Protein AF-A0A0J9VB59-F1 (afdb_monomer)

Mean predicted aligned error: 10.28 Å

Structure (mmCIF, N/CA/C/O backbone):
data_AF-A0A0J9VB59-F1
#
_entry.id   AF-A0A0J9VB59-F1
#
loop_
_atom_site.group_PDB
_atom_site.id
_atom_site.type_symbol
_atom_site.label_atom_id
_atom_site.label_alt_id
_atom_site.label_comp_id
_atom_site.label_asym_id
_atom_site.label_entity_id
_atom_site.label_seq_id
_atom_site.pdbx_PDB_ins_code
_atom_site.Cartn_x
_atom_site.Cartn_y
_atom_site.Cartn_z
_atom_site.occupancy
_atom_site.B_iso_or_equiv
_atom_site.auth_seq_id
_atom_site.auth_comp_id
_atom_site.auth_asym_id
_atom_site.auth_atom_id
_atom_site.pdbx_PDB_model_num
ATOM 1 N N . MET A 1 1 ? -8.314 -11.192 -11.946 1.00 61.06 1 MET A N 1
ATOM 2 C CA . MET A 1 1 ? -6.953 -11.743 -12.133 1.00 61.06 1 MET A CA 1
ATOM 3 C C . MET A 1 1 ? -6.077 -10.877 -13.044 1.00 61.06 1 MET A C 1
ATOM 5 O O . MET A 1 1 ? -5.009 -10.470 -12.607 1.00 61.06 1 MET A O 1
ATOM 9 N N . ASP A 1 2 ? -6.529 -10.524 -14.252 1.00 74.19 2 ASP A N 1
ATOM 10 C CA . ASP A 1 2 ? -5.706 -9.836 -15.275 1.00 74.19 2 ASP A CA 1
ATOM 11 C C . ASP A 1 2 ? -5.083 -8.503 -14.822 1.00 74.19 2 ASP A C 1
ATOM 13 O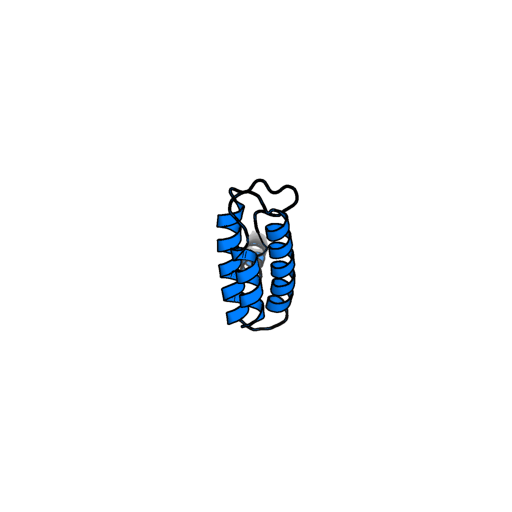 O . ASP A 1 2 ? -3.916 -8.232 -15.088 1.00 74.19 2 ASP A O 1
ATOM 17 N N . LYS A 1 3 ? -5.814 -7.711 -14.030 1.00 72.88 3 LYS A N 1
ATOM 18 C CA . LYS A 1 3 ? -5.335 -6.420 -13.500 1.00 72.88 3 LYS A CA 1
ATOM 19 C C . LYS A 1 3 ? -4.080 -6.555 -12.622 1.00 72.88 3 LYS A C 1
ATOM 21 O O . LYS A 1 3 ? -3.153 -5.757 -12.736 1.00 72.88 3 LYS A O 1
ATOM 26 N N . LEU A 1 4 ? -4.035 -7.580 -11.765 1.00 81.12 4 LEU A N 1
ATOM 27 C CA . LEU A 1 4 ? -2.879 -7.879 -10.907 1.00 81.12 4 LEU A CA 1
ATOM 28 C C . LEU A 1 4 ? -1.683 -8.349 -11.737 1.00 81.12 4 LE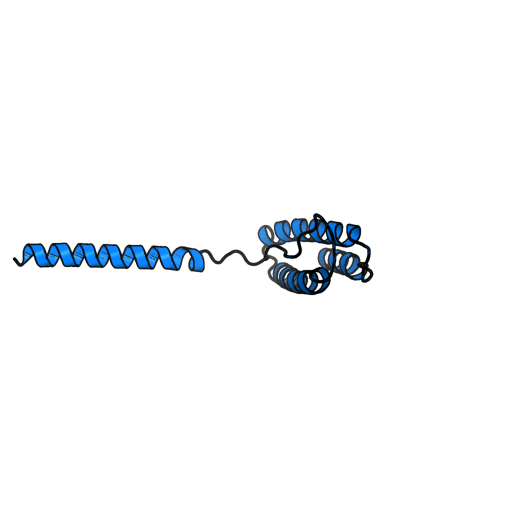U A C 1
ATOM 30 O O . LEU A 1 4 ? -0.550 -7.981 -11.437 1.00 81.12 4 LEU A O 1
ATOM 34 N N . ILE A 1 5 ? -1.931 -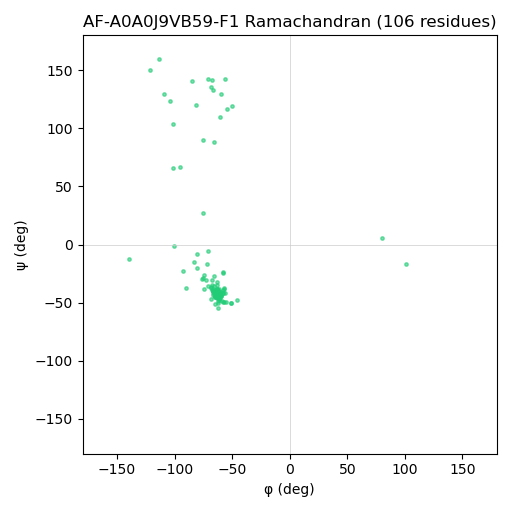9.117 -12.801 1.00 82.69 5 ILE A N 1
ATOM 35 C CA . ILE A 1 5 ? -0.882 -9.594 -13.708 1.00 82.69 5 ILE A CA 1
ATOM 36 C C . ILE A 1 5 ? -0.149 -8.409 -14.343 1.00 82.69 5 ILE A C 1
ATOM 38 O O . ILE A 1 5 ? 1.081 -8.403 -14.364 1.00 82.69 5 ILE A O 1
ATOM 42 N N . ASP A 1 6 ? -0.876 -7.390 -14.799 1.00 80.44 6 ASP A N 1
ATOM 43 C CA . ASP A 1 6 ? -0.265 -6.202 -15.401 1.00 80.44 6 ASP A CA 1
ATOM 44 C C . ASP A 1 6 ? 0.547 -5.389 -14.384 1.00 80.44 6 ASP A C 1
ATOM 46 O O . ASP A 1 6 ? 1.671 -4.988 -14.687 1.00 80.44 6 ASP A O 1
ATOM 50 N N . LEU A 1 7 ? 0.053 -5.240 -13.146 1.00 84.44 7 LEU A N 1
ATOM 51 C CA . LEU A 1 7 ? 0.804 -4.587 -12.064 1.00 84.44 7 LEU A CA 1
ATOM 52 C C . LEU A 1 7 ? 2.139 -5.291 -11.796 1.00 84.44 7 LEU A C 1
ATOM 54 O O . LEU A 1 7 ? 3.190 -4.654 -11.737 1.00 84.44 7 LEU A O 1
ATOM 58 N N . TYR A 1 8 ? 2.100 -6.618 -11.650 1.00 85.19 8 TYR A N 1
ATOM 59 C CA . TYR A 1 8 ? 3.289 -7.417 -11.372 1.00 85.19 8 TYR A CA 1
ATOM 60 C C . TYR A 1 8 ? 4.266 -7.443 -12.550 1.00 85.19 8 TYR A C 1
ATOM 62 O O . TYR A 1 8 ? 5.473 -7.437 -12.319 1.00 85.19 8 TYR A O 1
ATOM 70 N N . LYS A 1 9 ? 3.784 -7.426 -13.798 1.00 83.62 9 LYS A N 1
ATOM 71 C CA . LYS A 1 9 ? 4.645 -7.289 -14.983 1.00 83.62 9 LYS A CA 1
ATOM 72 C C . LYS A 1 9 ? 5.392 -5.956 -14.969 1.00 83.62 9 LYS A C 1
ATOM 74 O O . LYS A 1 9 ? 6.620 -5.963 -14.973 1.00 83.62 9 LYS A O 1
ATOM 79 N N . THR A 1 10 ? 4.676 -4.835 -14.843 1.00 78.88 10 THR A N 1
ATOM 80 C CA . THR A 1 10 ? 5.292 -3.497 -14.778 1.00 78.88 10 THR A CA 1
ATOM 81 C C . THR A 1 10 ? 6.275 -3.379 -13.613 1.00 78.88 10 THR A C 1
ATOM 83 O O . THR A 1 10 ? 7.346 -2.794 -13.759 1.00 78.88 10 THR A O 1
ATOM 86 N N . PHE A 1 11 ? 5.945 -3.968 -12.462 1.00 82.62 11 PHE A N 1
ATOM 87 C CA . PHE A 1 11 ? 6.828 -3.994 -11.301 1.00 82.62 11 PHE A CA 1
ATOM 88 C C . PHE A 1 11 ? 8.090 -4.835 -11.530 1.00 82.62 11 PHE A C 1
ATOM 90 O O . PHE A 1 11 ? 9.185 -4.443 -11.131 1.00 82.62 11 PHE A O 1
ATOM 97 N N . ASN A 1 12 ? 7.969 -5.995 -12.174 1.00 82.44 12 ASN A N 1
ATOM 98 C CA . ASN A 1 12 ? 9.106 -6.867 -12.461 1.00 82.44 12 ASN A CA 1
ATOM 99 C C . ASN A 1 12 ? 10.070 -6.254 -13.481 1.00 82.44 12 ASN A C 1
ATOM 101 O O . ASN A 1 12 ? 11.279 -6.443 -13.337 1.00 82.44 12 ASN A O 1
ATOM 105 N N . ASP A 1 13 ? 9.558 -5.437 -14.402 1.00 77.25 13 ASP A N 1
ATOM 106 C CA . ASP A 1 13 ? 10.347 -4.690 -15.388 1.00 77.25 13 ASP A CA 1
ATOM 107 C C . ASP A 1 13 ? 11.163 -3.529 -14.788 1.00 77.25 13 ASP A C 1
ATOM 109 O O . ASP A 1 13 ? 11.994 -2.930 -15.482 1.00 77.25 13 ASP A O 1
ATOM 113 N N . ILE A 1 14 ? 11.001 -3.228 -13.490 1.00 74.25 14 ILE A N 1
ATOM 114 C CA . ILE A 1 14 ? 11.882 -2.309 -12.756 1.00 74.25 14 ILE A CA 1
ATOM 115 C C . ILE A 1 14 ? 13.278 -2.945 -12.672 1.00 74.25 14 ILE A C 1
ATOM 117 O O . ILE A 1 14 ? 13.617 -3.664 -11.726 1.00 74.25 14 ILE A O 1
ATOM 121 N N . LYS A 1 15 ? 14.116 -2.688 -13.678 1.00 65.56 15 LYS A N 1
ATOM 122 C CA . LYS A 1 15 ? 15.536 -3.040 -13.632 1.00 65.56 15 LYS A CA 1
ATOM 123 C C . LYS A 1 15 ? 16.176 -2.328 -12.443 1.00 65.56 15 LYS A C 1
ATOM 125 O O . LYS A 1 15 ? 15.997 -1.123 -12.264 1.00 65.56 15 LYS A O 1
ATOM 130 N N . SER A 1 16 ? 16.895 -3.103 -11.632 1.00 58.91 16 SER A N 1
ATOM 131 C CA . SER A 1 16 ? 17.651 -2.612 -10.481 1.00 58.91 16 SER A CA 1
ATOM 132 C C . SER A 1 16 ? 18.521 -1.428 -10.917 1.00 58.91 16 SER A C 1
ATOM 134 O O . SER A 1 16 ? 19.379 -1.602 -11.775 1.00 58.91 16 SER A O 1
ATOM 136 N N . ASN A 1 17 ? 18.273 -0.264 -10.311 1.00 54.41 17 ASN A N 1
ATOM 137 C CA . ASN A 1 17 ? 19.043 0.992 -10.323 1.00 54.41 17 ASN A CA 1
ATOM 138 C C . ASN A 1 17 ? 18.641 2.178 -11.213 1.00 54.41 17 ASN A C 1
ATOM 140 O O . ASN A 1 17 ? 19.099 3.264 -10.876 1.00 54.41 17 ASN A O 1
ATOM 144 N N . GLU A 1 18 ? 17.803 2.088 -12.255 1.00 61.66 18 GLU A N 1
ATOM 145 C CA . GLU A 1 18 ? 17.708 3.258 -13.173 1.00 61.66 18 GLU A CA 1
ATOM 146 C C . GLU A 1 18 ? 16.321 3.651 -13.690 1.00 61.66 18 GLU A C 1
ATOM 148 O O . GLU A 1 18 ? 16.165 4.755 -14.211 1.00 61.66 18 GLU A O 1
ATOM 153 N N . ASN A 1 19 ? 15.280 2.829 -13.530 1.00 74.06 19 ASN A N 1
ATOM 154 C CA . ASN A 1 19 ? 14.016 3.117 -14.214 1.00 74.06 19 ASN A CA 1
ATOM 155 C C . ASN A 1 19 ? 12.944 3.750 -13.315 1.00 74.06 19 ASN A C 1
ATOM 157 O O . ASN A 1 19 ? 11.886 3.168 -13.077 1.00 74.06 19 ASN A O 1
ATOM 161 N N . CYS A 1 20 ? 13.197 4.974 -12.842 1.00 82.62 20 CYS A N 1
ATOM 162 C CA . CYS A 1 20 ? 12.225 5.750 -12.058 1.00 82.62 20 CYS A CA 1
ATOM 163 C C . CYS A 1 20 ? 10.901 5.997 -12.798 1.00 82.62 20 CYS A C 1
ATOM 165 O O . CYS A 1 20 ? 9.861 6.171 -12.163 1.00 82.62 20 CYS A O 1
ATOM 167 N N . ASN A 1 21 ? 10.913 5.944 -14.133 1.00 85.38 21 ASN A N 1
ATOM 168 C CA . ASN A 1 21 ? 9.699 6.010 -14.937 1.00 85.38 21 ASN A CA 1
ATOM 169 C C . ASN A 1 21 ? 8.806 4.773 -14.724 1.00 85.38 21 ASN A C 1
ATOM 171 O O . ASN A 1 21 ? 7.605 4.917 -14.513 1.00 85.38 21 ASN A O 1
ATOM 175 N N . CYS A 1 22 ? 9.386 3.566 -14.678 1.00 83.00 22 CYS A N 1
ATOM 176 C CA . CYS A 1 22 ? 8.637 2.350 -14.339 1.00 83.00 22 CYS A CA 1
ATOM 177 C C . CYS A 1 22 ? 8.075 2.400 -12.918 1.00 83.00 22 CYS A C 1
ATOM 179 O O . CYS A 1 22 ? 6.940 1.987 -12.698 1.00 83.00 22 CYS A O 1
ATOM 181 N N . VAL A 1 23 ? 8.831 2.947 -11.961 1.00 87.06 23 VAL A N 1
ATOM 182 C CA . VAL A 1 23 ? 8.337 3.106 -10.586 1.00 87.06 23 VAL A CA 1
ATOM 183 C C . VAL A 1 23 ? 7.138 4.065 -10.552 1.00 87.06 23 VAL A C 1
ATOM 185 O O . VAL A 1 23 ? 6.110 3.738 -9.967 1.00 87.06 23 VAL A O 1
ATOM 188 N N . SER A 1 24 ? 7.213 5.198 -11.254 1.00 89.31 24 SER A N 1
ATOM 189 C CA . SER A 1 24 ? 6.101 6.154 -11.374 1.00 89.31 24 SER A CA 1
ATOM 190 C C . SER A 1 24 ? 4.852 5.542 -12.033 1.00 89.31 24 SER A C 1
ATOM 192 O O . SER A 1 24 ? 3.726 5.706 -11.549 1.00 89.31 24 SER A O 1
ATOM 194 N N . GLN A 1 25 ? 5.033 4.760 -13.100 1.00 89.00 25 GLN A N 1
ATOM 195 C CA . GLN A 1 25 ? 3.939 4.015 -13.734 1.00 89.00 25 GLN A CA 1
ATOM 196 C C . GLN A 1 25 ? 3.324 2.988 -12.779 1.00 89.00 25 GLN A C 1
ATOM 198 O O . GLN A 1 25 ? 2.102 2.863 -12.707 1.00 89.00 25 GLN A O 1
ATOM 203 N N . CYS A 1 26 ? 4.158 2.305 -11.997 1.00 90.00 26 CYS A N 1
ATOM 204 C CA . CYS A 1 26 ? 3.716 1.350 -10.994 1.00 90.00 26 CYS A CA 1
ATOM 205 C C . CYS A 1 26 ? 2.849 2.013 -9.911 1.00 90.00 26 CYS A C 1
ATOM 207 O O . CYS A 1 26 ? 1.790 1.487 -9.576 1.00 90.00 26 CYS A O 1
ATOM 209 N N . VAL A 1 27 ? 3.246 3.192 -9.416 1.00 92.44 27 VAL A N 1
ATOM 210 C CA . VAL A 1 27 ? 2.445 4.000 -8.474 1.00 92.44 27 VAL A CA 1
ATOM 211 C C . VAL A 1 27 ? 1.105 4.392 -9.095 1.00 92.44 27 VAL A C 1
ATOM 213 O O . VAL A 1 27 ? 0.059 4.285 -8.459 1.00 92.44 27 VAL A O 1
ATOM 216 N N . THR A 1 28 ? 1.121 4.816 -10.359 1.00 93.25 28 THR A N 1
ATOM 217 C CA . THR A 1 28 ? -0.093 5.221 -11.080 1.00 93.25 28 THR A CA 1
ATOM 218 C C . THR A 1 28 ? -1.084 4.061 -11.209 1.00 93.25 28 THR A C 1
ATOM 220 O O . THR A 1 28 ? -2.270 4.220 -10.913 1.00 93.25 28 THR A O 1
ATOM 223 N N . LEU A 1 29 ? -0.599 2.879 -11.606 1.00 92.56 29 LEU A N 1
ATOM 224 C CA . LEU A 1 29 ? -1.411 1.664 -11.695 1.00 92.56 29 LEU A CA 1
ATOM 225 C C . LEU A 1 29 ? -1.946 1.249 -10.324 1.00 92.56 29 LEU A C 1
ATOM 227 O O . LEU A 1 29 ? -3.143 0.992 -10.191 1.00 92.56 29 LEU A O 1
ATOM 231 N N . TYR A 1 30 ? -1.087 1.256 -9.302 1.00 94.25 30 TYR A N 1
ATOM 232 C CA . TYR A 1 30 ? -1.476 0.946 -7.931 1.00 94.25 30 TYR A CA 1
ATOM 233 C C . TYR A 1 30 ? -2.627 1.837 -7.453 1.00 94.25 30 TYR A C 1
ATOM 235 O O . TYR A 1 30 ? -3.640 1.325 -6.991 1.00 94.25 30 TYR A O 1
ATOM 243 N N . ASN A 1 31 ? -2.529 3.156 -7.633 1.00 93.81 31 ASN A N 1
ATOM 244 C CA . ASN A 1 31 ? -3.556 4.101 -7.184 1.00 93.81 31 ASN A CA 1
ATOM 245 C C . ASN A 1 31 ? -4.905 3.899 -7.891 1.00 93.81 31 ASN A C 1
ATOM 247 O O . ASN A 1 31 ? -5.965 4.061 -7.285 1.00 93.81 31 ASN A O 1
ATOM 251 N N . ASN A 1 32 ? -4.893 3.522 -9.171 1.00 92.62 32 ASN A N 1
ATOM 252 C CA . ASN A 1 32 ? -6.122 3.177 -9.887 1.00 92.62 32 ASN A CA 1
ATOM 253 C C . ASN A 1 32 ? -6.748 1.889 -9.336 1.00 92.62 32 ASN A C 1
ATOM 255 O O . ASN A 1 32 ? -7.966 1.800 -9.186 1.00 92.62 32 ASN A O 1
ATOM 259 N N . TYR A 1 33 ? -5.919 0.906 -8.994 1.00 91.94 33 TYR A N 1
ATOM 260 C CA . TYR A 1 33 ? -6.354 -0.357 -8.407 1.00 91.94 33 TYR A CA 1
ATOM 261 C C . TYR A 1 33 ? -6.798 -0.217 -6.953 1.00 91.94 33 TYR A C 1
ATOM 263 O O . TYR A 1 33 ? -7.742 -0.890 -6.554 1.00 91.94 33 TYR A O 1
ATOM 271 N N . LEU A 1 34 ? -6.226 0.719 -6.201 1.00 92.00 34 LEU A N 1
ATOM 272 C CA . LEU A 1 34 ? -6.671 1.070 -4.857 1.00 92.00 34 LEU A CA 1
ATOM 273 C C . LEU A 1 34 ? -8.108 1.607 -4.877 1.00 92.00 34 LEU A C 1
ATOM 275 O O . LEU A 1 34 ? -8.954 1.148 -4.115 1.00 92.00 34 LEU A O 1
ATOM 279 N N . LYS A 1 35 ? -8.422 2.507 -5.819 1.00 90.25 35 LYS A N 1
ATOM 280 C CA . LYS A 1 35 ? -9.797 2.995 -6.024 1.00 90.25 35 LYS A CA 1
ATOM 281 C C . LYS A 1 35 ? -10.761 1.859 -6.359 1.00 90.25 35 LYS A C 1
ATOM 283 O O . LYS A 1 35 ? -11.880 1.849 -5.860 1.00 90.25 35 LYS A O 1
ATOM 288 N N . LEU A 1 36 ? -10.337 0.907 -7.192 1.00 88.44 36 LEU A N 1
ATOM 289 C CA . LEU A 1 36 ? -11.146 -0.273 -7.497 1.00 88.44 36 LEU A CA 1
ATOM 290 C C . LEU A 1 36 ? -11.344 -1.151 -6.264 1.00 88.44 36 LEU A C 1
ATOM 292 O O . LEU A 1 36 ? -12.473 -1.519 -5.999 1.00 88.44 36 LEU A O 1
ATOM 296 N N . C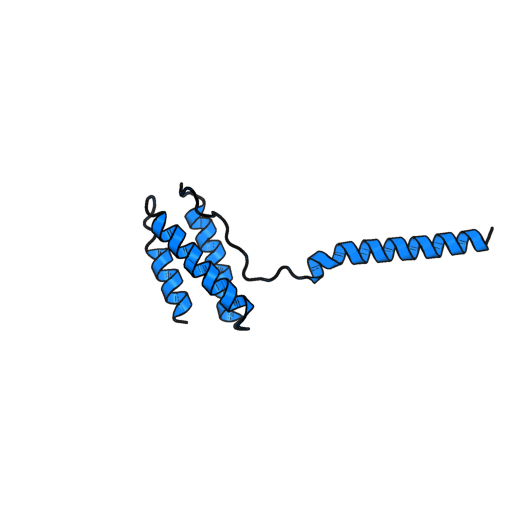YS A 1 37 ? -10.298 -1.424 -5.488 1.00 89.19 37 CYS A N 1
ATOM 297 C CA . CYS A 1 37 ? -10.400 -2.180 -4.241 1.00 89.19 37 CYS A CA 1
ATOM 298 C C . CYS A 1 37 ? -11.380 -1.531 -3.242 1.00 89.19 37 CYS A C 1
ATOM 300 O O . CYS A 1 37 ? -12.147 -2.219 -2.580 1.00 89.19 37 CYS A O 1
ATOM 302 N N . HIS A 1 38 ? -11.404 -0.200 -3.148 1.00 85.75 38 HIS A N 1
ATOM 303 C CA . HIS A 1 38 ? -12.349 0.490 -2.265 1.00 85.75 38 HIS A CA 1
ATOM 304 C C . HIS A 1 38 ? -13.794 0.498 -2.798 1.00 85.75 38 HIS A C 1
ATOM 306 O O . HIS A 1 38 ? -14.732 0.591 -2.006 1.00 85.75 38 HIS A O 1
ATOM 312 N N . ASN A 1 39 ? -13.986 0.402 -4.117 1.00 83.88 39 ASN A N 1
ATOM 313 C CA . ASN A 1 39 ? -15.307 0.412 -4.754 1.00 83.88 39 ASN A CA 1
ATOM 314 C C . ASN A 1 39 ? -15.911 -0.992 -4.911 1.00 83.88 39 ASN A C 1
ATOM 316 O O . ASN A 1 39 ? -17.123 -1.164 -4.789 1.00 83.88 39 ASN A O 1
ATOM 320 N N . ASP A 1 40 ? -15.073 -1.978 -5.209 1.00 70.38 40 ASP A N 1
ATOM 321 C CA . ASP A 1 40 ? -15.431 -3.363 -5.485 1.00 70.38 40 ASP A CA 1
ATOM 322 C C . ASP A 1 40 ? -15.087 -4.200 -4.251 1.00 70.38 40 ASP A C 1
ATOM 324 O O . ASP A 1 40 ? -13.947 -4.208 -3.796 1.00 70.38 40 ASP A O 1
ATOM 328 N N . LYS A 1 41 ? -16.053 -4.928 -3.681 1.00 67.38 41 LYS A N 1
ATOM 329 C CA . LYS A 1 41 ? -15.849 -5.712 -2.442 1.00 67.38 41 LYS A CA 1
ATOM 330 C C . LYS A 1 41 ? -15.047 -7.008 -2.661 1.00 67.38 41 LYS A C 1
ATOM 332 O O . LYS A 1 41 ? -15.229 -7.974 -1.919 1.00 67.38 41 LYS A O 1
ATOM 337 N N . ASP A 1 42 ? -14.183 -7.049 -3.671 1.00 84.56 42 ASP A N 1
ATOM 338 C CA . ASP A 1 42 ? -13.296 -8.179 -3.937 1.00 84.56 42 ASP A CA 1
ATOM 339 C C . ASP A 1 42 ? -12.146 -8.180 -2.919 1.00 84.56 42 ASP A C 1
ATOM 341 O O . ASP A 1 42 ? -11.091 -7.563 -3.092 1.00 84.56 42 ASP A O 1
ATOM 345 N N . GLN A 1 43 ? -12.387 -8.871 -1.805 1.00 84.44 43 GLN A N 1
ATOM 346 C CA . GLN A 1 43 ? -11.434 -8.976 -0.705 1.00 84.44 43 GLN A CA 1
ATOM 347 C C . GLN A 1 43 ? -10.141 -9.686 -1.117 1.00 84.44 43 GLN A C 1
ATOM 349 O O . GLN A 1 43 ? -9.081 -9.359 -0.586 1.00 84.44 43 GLN A O 1
ATOM 354 N N . GLU A 1 44 ? -10.201 -10.644 -2.044 1.00 87.19 44 GLU A N 1
ATOM 355 C CA . GLU A 1 44 ? -9.014 -11.358 -2.516 1.00 87.19 44 GLU A CA 1
ATOM 356 C C . GLU A 1 44 ? -8.112 -10.411 -3.311 1.00 87.19 44 GLU A C 1
ATOM 358 O O . GLU A 1 44 ? -6.918 -10.299 -3.021 1.00 87.19 44 GLU A O 1
ATOM 363 N N . PHE A 1 45 ? -8.704 -9.644 -4.228 1.00 89.56 45 PHE A N 1
ATOM 364 C CA . PHE A 1 45 ? -8.007 -8.605 -4.975 1.00 89.56 45 PHE A CA 1
ATOM 365 C C . PHE A 1 45 ? -7.353 -7.568 -4.053 1.00 89.56 45 PHE A C 1
ATOM 367 O O . PHE A 1 45 ? -6.162 -7.283 -4.193 1.00 89.56 45 PHE A O 1
ATOM 374 N N . CYS A 1 46 ? -8.105 -7.032 -3.089 1.00 90.50 46 CYS A N 1
ATOM 375 C CA . CYS A 1 46 ? -7.592 -6.068 -2.116 1.00 90.50 46 CYS A CA 1
ATOM 376 C C . CYS A 1 46 ? -6.432 -6.633 -1.288 1.00 90.50 46 CYS A C 1
ATOM 378 O O . CYS A 1 46 ? -5.418 -5.964 -1.102 1.00 90.50 46 CYS A O 1
ATOM 380 N N . ASN A 1 47 ? -6.544 -7.879 -0.822 1.00 90.94 47 ASN A N 1
ATOM 381 C CA . ASN A 1 47 ? -5.498 -8.524 -0.032 1.00 90.94 47 ASN A CA 1
ATOM 382 C C . ASN A 1 47 ? -4.207 -8.726 -0.833 1.00 90.94 47 ASN A C 1
ATOM 384 O O . ASN A 1 47 ? -3.114 -8.531 -0.298 1.00 90.94 47 ASN A O 1
ATOM 388 N N . GLU A 1 48 ? -4.310 -9.095 -2.108 1.00 92.12 48 GLU A N 1
ATOM 389 C CA . GLU A 1 48 ? -3.139 -9.215 -2.979 1.00 92.12 48 GLU A CA 1
ATOM 390 C C . GLU A 1 48 ? -2.530 -7.853 -3.330 1.00 92.12 48 GLU A C 1
ATOM 392 O O . GLU A 1 48 ? -1.304 -7.720 -3.381 1.00 92.12 48 GLU A O 1
ATOM 397 N N . LEU A 1 49 ? -3.356 -6.819 -3.495 1.00 93.62 49 LEU A N 1
ATOM 398 C CA . LEU A 1 49 ? -2.885 -5.448 -3.677 1.00 93.62 49 LEU A CA 1
ATOM 399 C C . LEU A 1 49 ? -2.181 -4.916 -2.408 1.00 93.62 49 LEU A C 1
ATOM 401 O O . LEU A 1 49 ? -1.141 -4.268 -2.516 1.00 93.62 49 LEU A O 1
ATOM 405 N N . GLU A 1 50 ? -2.641 -5.284 -1.207 1.00 93.81 50 GLU A N 1
ATOM 406 C CA . GLU A 1 50 ? -1.929 -4.994 0.049 1.00 93.81 50 GLU A CA 1
ATOM 407 C C . GLU A 1 50 ? -0.569 -5.692 0.113 1.00 93.81 50 GLU A C 1
ATOM 409 O O . GLU A 1 50 ? 0.428 -5.110 0.534 1.00 93.81 50 GLU A O 1
ATOM 414 N N . ARG A 1 51 ? -0.495 -6.955 -0.316 1.00 93.69 51 ARG A N 1
ATOM 415 C CA . ARG A 1 51 ? 0.779 -7.688 -0.384 1.00 93.69 51 ARG A CA 1
ATOM 416 C C . ARG A 1 51 ? 1.737 -7.041 -1.374 1.00 93.69 51 ARG A C 1
ATOM 418 O O . ARG A 1 51 ? 2.939 -6.984 -1.117 1.00 93.69 51 ARG A O 1
ATOM 425 N N . PHE A 1 52 ? 1.211 -6.552 -2.494 1.00 93.88 52 PHE A N 1
ATOM 426 C CA . PHE A 1 52 ? 1.990 -5.823 -3.482 1.00 93.88 52 PHE A CA 1
ATOM 427 C C . PHE A 1 52 ? 2.618 -4.558 -2.889 1.00 93.88 52 PHE A C 1
ATOM 429 O O . PHE A 1 52 ? 3.801 -4.313 -3.125 1.00 93.88 52 PHE A O 1
ATOM 436 N N . ARG A 1 53 ? 1.872 -3.798 -2.076 1.00 94.38 53 ARG A N 1
ATOM 437 C CA . ARG A 1 53 ? 2.384 -2.598 -1.399 1.00 94.38 53 ARG A CA 1
ATOM 438 C C . ARG A 1 53 ? 3.689 -2.866 -0.656 1.00 94.38 53 ARG A C 1
ATOM 440 O O . ARG A 1 53 ? 4.669 -2.170 -0.895 1.00 94.38 53 ARG A O 1
ATOM 447 N N . TYR A 1 54 ? 3.738 -3.914 0.164 1.00 93.00 54 TYR A N 1
ATOM 448 C CA . TYR A 1 54 ? 4.958 -4.261 0.900 1.00 93.00 54 TYR A CA 1
ATOM 449 C C . TYR A 1 54 ? 6.139 -4.591 -0.023 1.00 93.00 54 TYR A C 1
ATOM 451 O O . TYR A 1 54 ? 7.261 -4.166 0.240 1.00 93.00 54 TYR A O 1
ATOM 459 N N . LYS A 1 55 ? 5.897 -5.302 -1.135 1.00 91.69 55 LYS A N 1
ATOM 460 C CA . LYS A 1 55 ? 6.943 -5.604 -2.131 1.00 91.69 55 LYS A CA 1
ATOM 461 C C . LYS A 1 55 ? 7.465 -4.338 -2.809 1.00 91.69 55 LYS A C 1
ATOM 463 O O . LYS A 1 55 ? 8.662 -4.227 -3.062 1.00 91.69 55 LYS A O 1
ATOM 468 N N . TYR A 1 56 ? 6.570 -3.404 -3.124 1.00 91.69 56 TYR A N 1
ATOM 469 C CA . TYR A 1 56 ? 6.941 -2.117 -3.699 1.00 91.69 56 TYR A CA 1
ATOM 470 C C . TYR A 1 56 ? 7.830 -1.324 -2.740 1.00 91.69 56 TYR A C 1
ATOM 472 O O . TYR A 1 56 ? 8.905 -0.882 -3.138 1.00 91.69 56 TYR A O 1
ATOM 480 N N . GLU A 1 57 ? 7.410 -1.188 -1.482 1.00 91.69 57 GLU A N 1
ATOM 481 C CA . GLU A 1 57 ? 8.127 -0.417 -0.462 1.00 91.69 57 GLU A CA 1
ATOM 482 C C . GLU A 1 57 ? 9.544 -0.961 -0.234 1.00 91.69 57 GLU A C 1
ATOM 484 O O . GLU A 1 57 ? 10.504 -0.190 -0.249 1.00 91.69 57 GLU A O 1
ATOM 489 N N . ASP A 1 58 ? 9.691 -2.285 -0.133 1.00 90.19 58 ASP A N 1
ATOM 490 C CA . ASP A 1 58 ? 10.987 -2.961 0.012 1.00 90.19 58 ASP A CA 1
ATOM 491 C C . ASP A 1 58 ? 11.924 -2.688 -1.179 1.00 90.19 58 ASP A C 1
ATOM 493 O O . ASP A 1 58 ? 13.083 -2.304 -1.010 1.00 90.19 58 ASP A O 1
ATOM 497 N N . ARG A 1 59 ? 11.403 -2.795 -2.408 1.00 86.50 59 ARG A N 1
ATOM 498 C CA . ARG A 1 59 ? 12.205 -2.625 -3.630 1.00 86.50 59 ARG A CA 1
ATOM 499 C C . ARG A 1 59 ? 12.532 -1.166 -3.946 1.00 86.50 59 ARG A C 1
ATOM 501 O O . ARG A 1 59 ? 13.556 -0.901 -4.574 1.00 86.50 59 ARG A O 1
ATOM 508 N N . VAL A 1 60 ? 11.673 -0.223 -3.557 1.00 85.69 60 VAL A N 1
ATOM 509 C CA . VAL A 1 60 ? 11.824 1.212 -3.863 1.00 85.69 60 VAL A CA 1
ATOM 510 C C . VAL A 1 60 ? 12.561 1.969 -2.759 1.00 85.69 60 VAL A C 1
ATOM 512 O O . VAL A 1 60 ? 13.190 2.986 -3.052 1.00 85.69 60 VAL A O 1
ATOM 515 N N . ALA A 1 61 ? 12.582 1.464 -1.521 1.00 84.44 61 ALA A N 1
ATOM 516 C CA . ALA A 1 61 ? 13.366 2.032 -0.423 1.00 84.44 61 ALA A CA 1
ATOM 517 C C . ALA A 1 61 ? 14.822 2.399 -0.801 1.00 84.44 61 ALA A C 1
ATOM 519 O O . ALA A 1 61 ? 15.216 3.542 -0.508 1.00 84.44 61 ALA A O 1
ATOM 520 N N . PRO A 1 62 ? 15.600 1.522 -1.481 1.00 83.75 62 PRO A N 1
ATOM 521 C CA . PRO A 1 62 ? 16.979 1.817 -1.876 1.00 83.75 62 PRO A CA 1
ATOM 522 C C . PRO A 1 62 ? 17.116 2.681 -3.144 1.00 83.75 62 PRO A C 1
ATOM 524 O O . PRO A 1 62 ? 18.229 3.088 -3.468 1.00 83.75 62 PRO A O 1
ATOM 527 N N . LEU A 1 63 ? 16.033 2.969 -3.881 1.00 83.81 63 LEU A N 1
ATOM 528 C CA . LEU A 1 63 ? 16.098 3.714 -5.144 1.00 83.81 63 LEU A CA 1
ATOM 529 C C . LEU A 1 63 ? 16.096 5.235 -4.917 1.00 83.81 63 LEU A C 1
ATOM 531 O O . LEU A 1 63 ? 15.339 5.773 -4.105 1.00 83.81 63 LEU A O 1
ATOM 535 N N . ASN A 1 64 ? 16.900 5.946 -5.711 1.00 83.06 64 ASN A N 1
ATOM 536 C CA . ASN A 1 64 ? 16.960 7.409 -5.729 1.00 83.06 64 ASN A CA 1
ATOM 537 C C . ASN A 1 64 ? 16.066 7.980 -6.839 1.00 83.06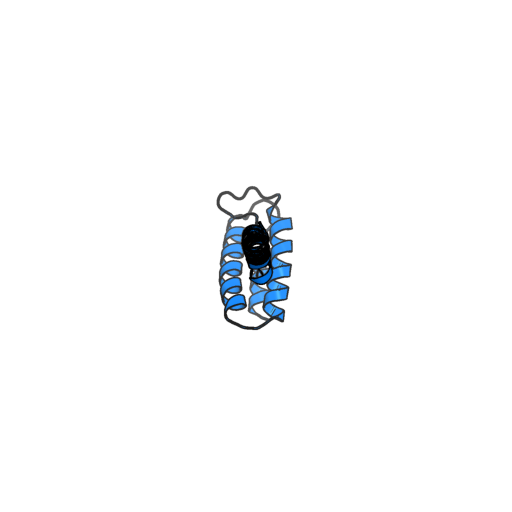 64 ASN A C 1
ATOM 539 O O . ASN A 1 64 ? 16.547 8.555 -7.812 1.00 83.06 64 ASN A O 1
ATOM 543 N N . CYS A 1 65 ? 14.751 7.808 -6.692 1.00 84.12 65 CYS A N 1
ATOM 544 C CA . CYS A 1 65 ? 13.764 8.348 -7.625 1.00 84.12 65 CYS A CA 1
ATOM 545 C C . CYS A 1 65 ? 13.117 9.620 -7.074 1.00 84.12 65 CYS A C 1
ATOM 547 O O . CYS A 1 65 ? 12.262 9.570 -6.191 1.00 84.12 65 CYS A O 1
ATOM 549 N N . VAL A 1 66 ? 13.527 10.774 -7.604 1.00 83.50 66 VAL A N 1
ATOM 550 C CA . VAL A 1 66 ? 12.954 12.072 -7.224 1.00 83.50 66 VAL A CA 1
ATOM 551 C C . VAL A 1 66 ? 11.498 12.150 -7.687 1.00 83.50 66 VAL A C 1
ATOM 553 O O . VAL A 1 66 ? 11.187 11.830 -8.831 1.00 83.50 66 VAL A O 1
ATOM 556 N N . GLY A 1 67 ? 10.604 12.584 -6.795 1.00 84.44 67 GLY A N 1
ATOM 557 C CA . GLY A 1 67 ? 9.181 12.771 -7.101 1.00 84.44 67 GLY A CA 1
ATOM 558 C C . GLY A 1 67 ? 8.337 11.494 -7.080 1.00 84.44 67 GLY A C 1
ATOM 559 O O . GLY A 1 67 ? 7.152 11.555 -7.397 1.00 84.44 67 GLY A O 1
ATOM 560 N N . VAL A 1 68 ? 8.912 10.353 -6.688 1.00 88.25 68 VAL A N 1
ATOM 561 C CA . VAL A 1 68 ? 8.195 9.079 -6.573 1.00 88.25 68 VAL A CA 1
ATOM 562 C C . VAL A 1 68 ? 8.039 8.704 -5.095 1.00 88.25 68 VAL A C 1
ATOM 564 O O . VAL A 1 68 ? 9.026 8.729 -4.356 1.00 88.25 68 VAL A O 1
ATOM 567 N N . PRO A 1 69 ? 6.825 8.362 -4.628 1.00 90.44 69 PRO A N 1
ATOM 568 C CA . PRO A 1 69 ? 6.611 8.002 -3.234 1.00 90.44 69 PRO A CA 1
ATOM 569 C C . PRO A 1 69 ? 7.291 6.669 -2.892 1.00 90.44 69 PRO A C 1
ATOM 571 O O . PRO A 1 69 ? 7.193 5.695 -3.640 1.00 9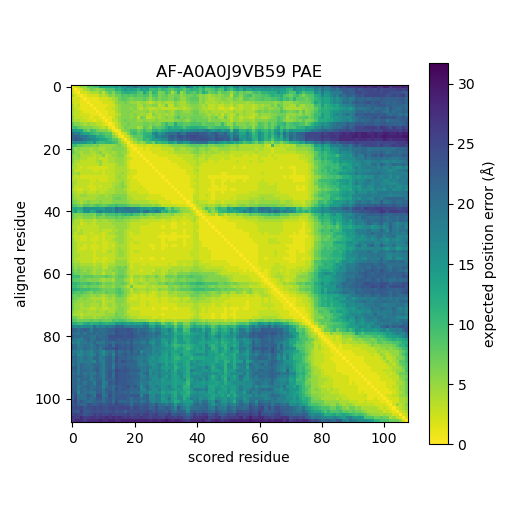0.44 69 PRO A O 1
ATOM 574 N N . LYS A 1 70 ? 7.968 6.621 -1.738 1.00 90.12 70 LYS A N 1
ATOM 575 C CA . LYS A 1 70 ? 8.593 5.394 -1.209 1.00 90.12 70 LYS A CA 1
ATOM 576 C C . LYS A 1 70 ? 7.602 4.470 -0.504 1.00 90.12 70 LYS A C 1
ATOM 578 O O . LYS A 1 70 ? 7.886 3.290 -0.355 1.00 90.12 70 LYS A O 1
ATOM 583 N N . THR A 1 71 ? 6.462 5.010 -0.087 1.00 91.25 71 THR A N 1
ATOM 584 C CA . THR A 1 71 ? 5.365 4.293 0.568 1.00 91.25 71 THR A CA 1
ATOM 585 C C . THR A 1 71 ? 4.088 4.444 -0.241 1.00 91.25 71 THR A C 1
ATOM 587 O O . THR A 1 71 ? 3.902 5.459 -0.912 1.00 91.25 71 THR A O 1
ATOM 590 N N . LEU A 1 72 ? 3.208 3.447 -0.185 1.00 93.06 72 LEU A N 1
ATOM 591 C CA . LEU A 1 72 ? 1.888 3.526 -0.818 1.00 93.06 72 LEU A CA 1
ATOM 592 C C . LEU A 1 72 ? 0.793 3.531 0.249 1.00 93.06 72 LEU A C 1
ATOM 594 O O . LEU A 1 72 ? 1.007 3.109 1.385 1.00 93.06 72 LEU A O 1
ATOM 598 N N . GLU A 1 73 ? -0.394 4.011 -0.110 1.00 92.00 73 GLU A N 1
ATOM 599 C CA . GLU A 1 73 ? -1.560 3.928 0.772 1.00 92.00 73 GLU A CA 1
ATOM 600 C C . GLU A 1 73 ? -1.995 2.471 0.952 1.00 92.00 73 GLU A C 1
ATOM 602 O O . GLU A 1 73 ? -1.954 1.687 0.004 1.00 92.00 73 GLU A O 1
ATOM 607 N N . SER A 1 74 ? -2.412 2.098 2.163 1.00 91.31 74 SER A N 1
ATOM 608 C CA . SER A 1 74 ? -2.943 0.758 2.420 1.00 91.31 74 SER A CA 1
ATOM 609 C C . SER A 1 74 ? -4.312 0.590 1.765 1.00 91.31 74 SER A C 1
ATOM 611 O O . SER A 1 74 ? -5.136 1.500 1.763 1.00 91.31 74 SER A O 1
ATOM 613 N N . THR A 1 75 ? -4.557 -0.608 1.248 1.00 90.12 75 THR A N 1
ATOM 614 C CA . THR A 1 75 ? -5.875 -1.065 0.778 1.00 90.12 75 THR A CA 1
ATOM 615 C C . THR A 1 75 ? -6.845 -1.324 1.924 1.00 90.12 75 THR A C 1
ATOM 617 O O . THR A 1 75 ? -8.053 -1.444 1.724 1.00 90.12 75 THR A O 1
ATOM 620 N N . ARG A 1 76 ? -6.314 -1.457 3.143 1.00 84.69 76 ARG A N 1
ATOM 621 C CA . ARG A 1 76 ? -7.120 -1.645 4.335 1.00 84.69 76 ARG A CA 1
ATOM 622 C C . ARG A 1 76 ? -7.608 -0.269 4.761 1.00 84.69 76 ARG A C 1
ATOM 624 O O . ARG A 1 76 ? -6.770 0.587 5.057 1.00 84.69 76 ARG A O 1
ATOM 631 N N . PRO A 1 77 ? -8.930 -0.039 4.820 1.00 68.94 77 PRO A N 1
ATOM 632 C CA . PRO A 1 77 ? -9.423 1.196 5.394 1.00 68.94 77 PRO A CA 1
ATOM 633 C C . PRO A 1 77 ? -8.876 1.306 6.815 1.00 68.94 77 PRO A C 1
ATOM 635 O O . PRO A 1 77 ? -8.774 0.302 7.529 1.00 68.94 77 PRO A O 1
ATOM 638 N N . PHE A 1 78 ? -8.529 2.524 7.231 1.00 63.81 78 PHE A N 1
ATOM 639 C CA . PHE A 1 78 ? -8.322 2.778 8.647 1.00 63.81 78 PHE A CA 1
ATOM 640 C C . PHE A 1 78 ? -9.582 2.330 9.366 1.00 63.81 78 PHE A C 1
ATOM 642 O O . PHE A 1 78 ? -10.675 2.835 9.094 1.00 63.81 78 PHE A O 1
ATOM 649 N N . ASP A 1 79 ? -9.425 1.331 10.227 1.00 59.22 79 ASP A N 1
ATOM 650 C CA . ASP A 1 79 ? -10.543 0.795 10.964 1.00 59.22 79 ASP A CA 1
ATOM 651 C C . ASP A 1 79 ? -11.104 1.944 11.805 1.00 59.22 79 ASP A C 1
ATOM 653 O O . ASP A 1 79 ? -10.440 2.465 12.704 1.00 59.22 79 ASP A O 1
ATOM 657 N N . SER A 1 80 ? -12.297 2.425 11.447 1.00 61.94 80 SER A N 1
ATOM 658 C CA . SER A 1 80 ? -12.895 3.595 12.096 1.00 61.94 80 SER A CA 1
ATOM 659 C C . SER A 1 80 ? -13.055 3.357 13.598 1.00 61.94 80 SER A C 1
ATOM 661 O O . SER A 1 80 ? -13.014 4.309 14.374 1.00 61.94 80 SER A O 1
ATOM 663 N N . PHE A 1 81 ? -13.133 2.090 14.022 1.00 61.59 81 PHE A N 1
ATOM 664 C CA . PHE A 1 81 ? -13.094 1.695 15.425 1.00 61.59 81 PHE A CA 1
ATOM 665 C C . PHE A 1 81 ? -11.787 2.086 16.126 1.00 61.59 81 PHE A C 1
ATOM 667 O O . PHE A 1 81 ? -11.836 2.543 17.264 1.00 61.59 81 PHE A O 1
ATOM 674 N N . VAL A 1 82 ? -10.634 1.982 15.459 1.00 73.06 82 VAL A N 1
ATOM 675 C CA . VAL A 1 82 ? -9.323 2.354 16.023 1.00 73.06 82 VAL A CA 1
ATOM 676 C C . VAL A 1 82 ? -9.235 3.860 16.259 1.00 73.06 82 VAL A C 1
ATOM 678 O O . VAL A 1 82 ? -8.706 4.294 17.280 1.00 73.06 82 VAL A O 1
ATOM 681 N N . ILE A 1 83 ? -9.798 4.662 15.351 1.00 76.88 83 ILE A N 1
ATOM 682 C CA . ILE A 1 83 ? -9.830 6.124 15.492 1.00 76.88 83 ILE A CA 1
ATOM 683 C C . ILE A 1 83 ? -10.858 6.547 16.545 1.00 76.88 83 ILE A C 1
ATOM 685 O O . ILE A 1 83 ? -10.598 7.476 17.302 1.00 76.88 83 ILE A O 1
ATOM 689 N N . LEU A 1 84 ? -12.011 5.876 16.621 1.00 84.69 84 LEU A N 1
ATOM 690 C CA . LEU A 1 84 ? -13.103 6.239 17.526 1.00 84.69 84 LEU A CA 1
ATOM 691 C C . LEU A 1 84 ? -12.827 5.854 18.991 1.00 84.69 84 LEU A C 1
ATOM 693 O O . LEU A 1 84 ? -13.309 6.529 19.901 1.00 84.69 84 LEU A O 1
ATOM 697 N N . LEU A 1 85 ? -12.034 4.804 19.225 1.00 89.00 85 LEU A N 1
ATOM 698 C CA . LEU A 1 85 ? -11.705 4.280 20.554 1.00 89.00 85 LEU A CA 1
ATOM 699 C C . LEU A 1 85 ? -11.198 5.342 21.558 1.00 89.00 85 LEU A C 1
ATOM 701 O O . LEU A 1 85 ? -11.733 5.403 22.665 1.00 89.00 85 LEU A O 1
ATOM 705 N N . PRO A 1 86 ? -10.211 6.206 21.241 1.00 92.25 86 PRO A N 1
ATOM 706 C CA . PRO A 1 86 ? -9.773 7.234 22.186 1.00 92.25 86 PRO A CA 1
ATOM 707 C C . PRO A 1 86 ? -10.879 8.247 22.514 1.00 92.25 86 PRO A C 1
ATOM 709 O O . PRO A 1 86 ? -11.020 8.646 23.669 1.00 92.25 86 PRO A O 1
ATOM 712 N N . PHE A 1 87 ? -11.704 8.632 21.535 1.00 91.69 87 PHE A N 1
ATOM 713 C CA . PHE A 1 87 ? -12.785 9.598 21.753 1.00 91.69 87 PHE A CA 1
ATOM 714 C C . PHE A 1 87 ? -13.876 9.045 22.668 1.00 91.69 87 PHE A C 1
ATOM 716 O O . PHE A 1 87 ? -14.361 9.767 23.539 1.00 91.69 87 PHE A O 1
ATOM 723 N N . THR A 1 88 ? -14.242 7.769 22.521 1.00 92.19 88 THR A N 1
ATOM 724 C CA . THR A 1 88 ? -15.247 7.141 23.389 1.00 92.19 88 THR A CA 1
ATOM 725 C C . THR A 1 88 ? -14.747 7.020 24.822 1.00 92.19 88 THR A C 1
ATOM 727 O O . THR A 1 88 ? -15.498 7.319 25.746 1.00 92.19 88 THR A O 1
ATOM 730 N N . ILE A 1 89 ? -13.473 6.676 25.031 1.00 94.88 89 ILE A N 1
ATOM 731 C CA . ILE A 1 89 ? -12.870 6.612 26.371 1.00 94.88 89 ILE A CA 1
ATOM 732 C C . ILE A 1 89 ? -12.891 7.990 27.049 1.00 94.88 89 ILE A C 1
ATOM 734 O O . ILE A 1 89 ? -13.299 8.098 28.209 1.00 94.88 89 ILE A O 1
ATOM 738 N N . ILE A 1 90 ? -12.507 9.054 26.335 1.00 96.69 90 ILE A N 1
ATOM 739 C CA . ILE A 1 90 ? -12.544 10.434 26.855 1.00 96.69 90 ILE A CA 1
ATOM 740 C C . ILE A 1 90 ? -13.984 10.855 27.190 1.00 96.69 90 ILE A C 1
ATOM 742 O O . ILE A 1 90 ? -14.242 11.441 28.244 1.00 96.69 90 ILE A O 1
ATOM 746 N N . LEU A 1 91 ? -14.951 10.526 26.332 1.00 96.25 91 LEU A N 1
ATOM 747 C CA . LEU A 1 91 ? -16.353 10.860 2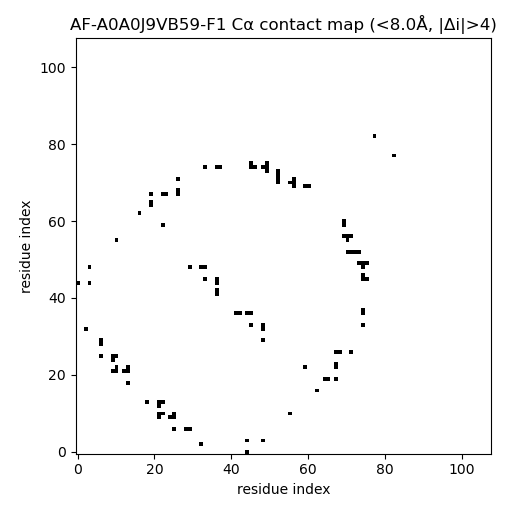6.574 1.00 96.25 91 LEU A CA 1
ATOM 748 C C . LEU A 1 91 ? -16.907 10.122 27.803 1.00 96.25 91 LEU A C 1
ATOM 750 O O . LEU A 1 91 ? -17.555 10.723 28.653 1.00 96.25 91 LEU A O 1
ATOM 754 N N . MET A 1 92 ? -16.609 8.830 27.942 1.00 96.38 92 MET A N 1
ATOM 755 C CA . MET A 1 92 ? -17.063 8.031 29.083 1.00 96.38 92 MET A CA 1
ATOM 756 C C . MET A 1 92 ? -16.455 8.528 30.397 1.00 96.38 92 MET A C 1
ATOM 758 O O . MET A 1 92 ? -17.167 8.704 31.383 1.00 96.38 92 MET A O 1
ATOM 762 N N . THR A 1 93 ? -15.151 8.804 30.412 1.00 96.19 93 THR A N 1
ATOM 763 C CA . THR A 1 93 ? -14.453 9.311 31.605 1.00 96.19 93 THR A CA 1
ATOM 764 C C . THR A 1 93 ? -14.954 10.689 32.035 1.00 96.19 93 THR A C 1
ATOM 766 O O . THR A 1 93 ? -15.175 10.911 33.229 1.00 96.19 93 THR A O 1
ATOM 769 N N . THR A 1 94 ? -15.209 11.595 31.086 1.00 95.81 94 THR A N 1
ATOM 770 C CA . THR A 1 94 ? -15.801 12.912 31.380 1.00 95.81 94 THR A CA 1
ATOM 771 C C . THR A 1 94 ? -17.232 12.787 31.904 1.00 95.81 94 THR A C 1
ATOM 773 O O . THR A 1 94 ? -17.576 13.437 32.891 1.00 95.81 94 THR A O 1
ATOM 776 N N . PHE A 1 95 ? -18.046 11.904 31.320 1.00 95.00 95 PHE A N 1
ATOM 777 C CA . PHE A 1 95 ? -19.425 11.673 31.755 1.00 95.00 95 PHE A CA 1
ATOM 778 C C . PHE A 1 95 ? -19.500 11.079 33.170 1.00 95.00 95 PHE A C 1
ATOM 780 O O . PHE A 1 95 ? -20.270 11.556 34.002 1.00 95.00 95 PHE A O 1
ATOM 787 N N . ILE A 1 96 ? -18.654 10.089 33.477 1.00 95.69 96 ILE A N 1
ATOM 788 C CA . ILE A 1 96 ? -18.547 9.497 34.820 1.00 95.69 96 ILE A CA 1
ATOM 789 C C . ILE A 1 96 ? -18.116 10.559 35.837 1.00 95.69 96 ILE A C 1
ATOM 791 O O . ILE A 1 96 ? -18.759 10.707 36.874 1.00 95.69 96 ILE A O 1
ATOM 795 N N . SER A 1 97 ? -17.077 11.339 35.523 1.00 93.38 97 SER A N 1
ATOM 796 C CA . SER A 1 97 ? -16.593 12.420 36.395 1.00 93.38 97 SER A CA 1
ATOM 797 C C . SER A 1 97 ? -17.682 13.454 36.687 1.00 93.38 97 SER A C 1
ATOM 799 O O . SER A 1 97 ? -17.841 13.884 37.826 1.00 93.38 97 SER A O 1
ATOM 801 N N . PHE A 1 98 ? -18.471 13.824 35.674 1.00 93.50 98 PHE A N 1
ATOM 802 C CA . PHE A 1 98 ? -19.585 14.757 35.830 1.00 93.50 98 PH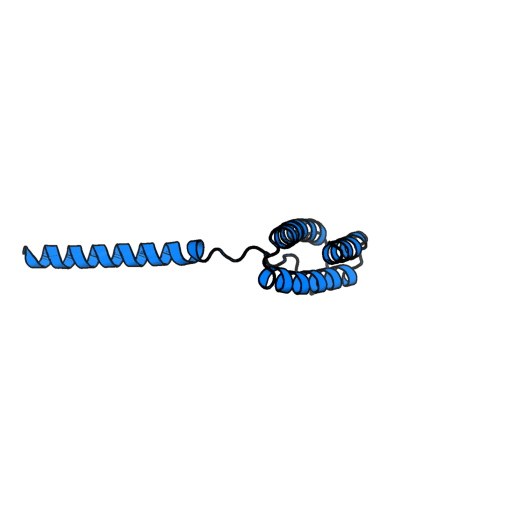E A CA 1
ATOM 803 C C . PHE A 1 98 ? -20.685 14.211 36.751 1.00 93.50 98 PHE A C 1
ATOM 805 O O . PHE A 1 98 ? -21.192 14.940 37.607 1.00 93.50 98 PHE A O 1
ATOM 812 N N . ILE A 1 99 ? -21.040 12.929 36.607 1.00 93.75 99 ILE A N 1
ATOM 813 C CA . ILE A 1 99 ? -22.016 12.269 37.483 1.00 93.75 99 ILE A CA 1
ATOM 814 C C . ILE A 1 99 ? -21.502 12.245 38.925 1.00 93.75 99 ILE A C 1
ATOM 816 O O . ILE A 1 99 ? -22.235 12.657 39.822 1.00 93.75 99 ILE A O 1
ATOM 820 N N . LEU A 1 100 ? -20.254 11.819 39.143 1.00 91.69 100 LEU A N 1
ATOM 821 C CA . LEU A 1 100 ? -19.640 11.755 40.475 1.00 91.69 100 LEU A CA 1
ATOM 822 C C . LEU A 1 100 ? -19.612 13.130 41.149 1.00 91.69 100 LEU A C 1
ATOM 824 O O . LEU A 1 100 ? -20.115 13.276 42.257 1.00 91.69 100 LEU A O 1
ATOM 828 N N . TYR A 1 101 ? -19.147 14.159 40.437 1.00 92.31 101 TYR A N 1
ATOM 829 C CA . TYR A 1 101 ? -19.129 15.532 40.943 1.00 92.31 101 TYR A CA 1
ATOM 830 C C . TYR A 1 101 ? -20.520 16.020 41.378 1.00 92.31 101 TYR A C 1
ATOM 832 O O . TYR A 1 101 ? -20.674 16.670 42.413 1.00 92.31 101 TYR A O 1
ATOM 840 N N . LYS A 1 102 ? -21.558 15.703 40.594 1.00 88.56 102 LYS A N 1
ATOM 841 C CA . LYS A 1 102 ? -22.939 16.067 40.932 1.00 88.56 102 LYS A CA 1
ATOM 842 C C . LYS A 1 102 ? -23.458 15.297 42.149 1.00 88.56 102 LYS A C 1
ATOM 844 O O . LYS A 1 102 ? -24.215 15.866 42.931 1.00 88.56 102 LYS A O 1
ATOM 849 N N . VAL A 1 103 ? -23.095 14.023 42.289 1.00 89.75 103 VAL A N 1
ATOM 850 C CA . VAL A 1 103 ? -23.468 13.191 43.439 1.00 89.75 103 VAL A CA 1
ATOM 851 C C . VAL A 1 103 ? -22.826 13.741 44.711 1.00 89.75 103 VAL A C 1
ATOM 853 O O . VAL A 1 103 ? -23.560 14.049 45.644 1.00 89.75 103 VAL A O 1
ATOM 856 N N . ASP A 1 104 ? -21.516 13.985 44.715 1.00 81.56 104 ASP A N 1
ATOM 857 C CA . ASP A 1 104 ? -20.800 14.521 45.881 1.00 81.56 104 ASP A CA 1
ATOM 858 C C . ASP A 1 104 ? -21.370 15.868 46.342 1.00 81.56 104 ASP A C 1
ATOM 860 O O . ASP A 1 104 ? -21.592 16.086 47.531 1.00 81.56 104 ASP A O 1
ATOM 864 N N . LYS A 1 105 ? -21.703 16.755 45.396 1.00 77.69 105 LYS A N 1
ATOM 865 C CA . LYS A 1 105 ? -22.328 18.049 45.705 1.00 77.69 105 LYS A CA 1
ATOM 866 C C . LYS A 1 105 ? -23.733 17.931 46.310 1.00 77.69 105 LYS A C 1
ATOM 868 O O . LYS A 1 105 ? -24.159 18.841 47.005 1.00 77.69 105 LYS A O 1
ATOM 873 N N . ASN A 1 106 ? -24.472 16.860 46.028 1.00 71.62 106 ASN A N 1
AT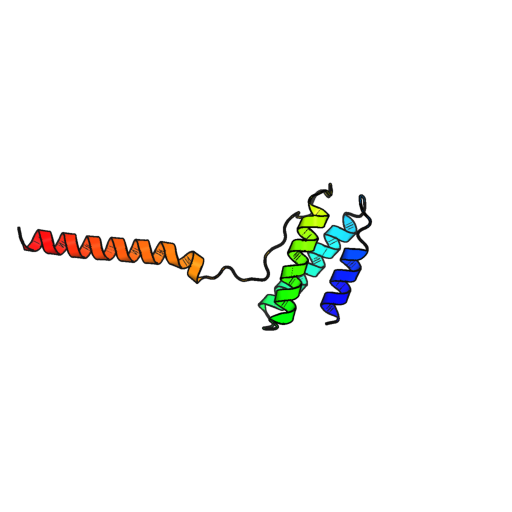OM 874 C CA . ASN A 1 106 ? -25.803 16.650 46.606 1.00 71.62 106 ASN A CA 1
ATOM 875 C C . ASN A 1 106 ? -25.754 16.029 48.014 1.00 71.62 106 ASN A C 1
ATOM 877 O O . ASN A 1 106 ? -26.774 16.038 48.700 1.00 71.62 106 ASN A O 1
ATOM 881 N N . PHE A 1 107 ? -24.609 15.480 48.431 1.00 59.59 107 PHE A N 1
ATOM 882 C CA . PHE A 1 107 ? -24.415 14.861 49.747 1.00 59.59 107 PHE A CA 1
ATOM 883 C C . PHE A 1 107 ? -23.698 15.769 50.767 1.00 59.59 107 PHE A C 1
ATOM 885 O O . PHE A 1 107 ? -23.540 15.354 51.915 1.00 59.59 107 PHE A O 1
ATOM 892 N N . ASN A 1 108 ? -23.295 16.985 50.379 1.00 53.00 108 ASN A N 1
ATOM 893 C CA . ASN A 1 108 ? -22.596 17.966 51.219 1.00 53.00 108 ASN A CA 1
ATOM 894 C C . ASN A 1 108 ? -23.360 19.290 51.302 1.00 53.00 108 ASN A C 1
ATOM 896 O O . ASN A 1 108 ? -23.458 19.844 52.416 1.00 53.00 108 ASN A O 1
#

Organism: Plasmodium vivax (strain Brazil I) (NCBI:txid1033975)

Sequence (108 aa):
MDKLIDLYKTFNDIKSNENCNCVSQCVTLYNNYLKLCHNDKDQEFCNELERFRYKYEDRVAPLNCVGVPKTLESTRPFDSFVILLPFTIILMTTFISFILYKVDKNFN

Nearest PDB structures (foldseek):
  8e12-assembly1_B  TM=7.662E-01  e=2.498E+00  synthetic construct
  8f6q-assembly1_A  TM=6.075E-01  e=3.019E+00  synthetic construct
  7kzv-assembly1_F  TM=4.053E-01  e=8.287E+00  Homo sapiens

Secondary structure (DSSP, 8-state):
-HHHHHHHHHHHT--TTT-HHHHHHHHHHHHHHHHHHHHS--HHHHHHHHHHHHHHHHHHTT---TT--SS---SSPP-HHHHHHHHHHHHHHHHHHHHHHHHHHH--

Radius of gyration: 23.08 Å; Cα contacts (8 Å, |Δi|>4): 57; chains: 1; bounding box: 45×30×67 Å

Solvent-accessible surface area (backbone atoms only — not comparable to full-atom values): 6388 Å² total; per-residue (Å²): 114,69,72,59,51,53,52,52,51,48,53,65,67,43,54,90,90,76,45,52,65,43,51,47,51,42,52,54,52,48,56,58,50,45,55,44,41,77,72,40,91,49,60,67,60,30,52,53,52,42,54,45,45,58,56,49,30,66,67,39,62,84,54,91,44,86,97,52,79,55,67,75,85,72,65,64,73,78,56,62,65,72,69,44,49,62,57,52,53,52,51,51,53,52,52,51,50,52,53,50,55,54,50,57,64,74,76,109

Foldseek 3Di:
DVLVVVLVVLVVPPDPADPLVSLVVSLVSLVVQLVVLVVPVPPVSLVVSQVVQVVQLVRCVPYPRPPGDSGHDHSDPPPVCVVCVVVVVVVVVVVVVVVVVVVVVVVD

pLDDT: mean 84.5, std 10.54, range [53.0, 96.69]